Protein AF-A0A6P0NH35-F1 (afdb_monomer)

Structure (mmCIF, N/CA/C/O backbone):
data_AF-A0A6P0NH35-F1
#
_entry.id   AF-A0A6P0NH35-F1
#
loop_
_atom_site.group_PDB
_atom_site.id
_atom_site.type_symbol
_atom_site.label_atom_id
_atom_site.label_alt_id
_atom_site.label_comp_id
_atom_site.label_asym_id
_atom_site.label_entity_id
_atom_site.label_seq_id
_atom_site.pdbx_PDB_ins_code
_atom_site.Cartn_x
_atom_site.Cartn_y
_atom_site.Cartn_z
_atom_site.occupancy
_atom_site.B_iso_or_equiv
_atom_site.auth_seq_id
_atom_site.auth_comp_id
_atom_site.auth_asym_id
_atom_site.auth_atom_id
_atom_site.pdbx_PDB_model_num
ATOM 1 N N . MET A 1 1 ? 31.431 2.074 -10.293 1.00 59.72 1 MET A N 1
ATOM 2 C CA . MET A 1 1 ? 30.259 1.290 -9.841 1.00 59.72 1 MET A CA 1
ATOM 3 C C . MET A 1 1 ? 29.409 0.954 -11.050 1.00 59.72 1 MET A C 1
ATOM 5 O O . MET A 1 1 ? 28.980 1.883 -11.732 1.00 59.72 1 MET A O 1
ATOM 9 N N . ASP A 1 2 ? 29.210 -0.336 -11.313 1.00 85.56 2 ASP A N 1
ATOM 10 C CA . ASP A 1 2 ? 28.325 -0.833 -12.371 1.00 85.56 2 ASP A CA 1
ATOM 11 C C . ASP A 1 2 ? 26.862 -0.380 -12.146 1.00 85.56 2 ASP A C 1
ATOM 13 O O . ASP A 1 2 ? 26.443 -0.141 -11.008 1.00 85.56 2 ASP A O 1
ATOM 17 N N . ARG A 1 3 ? 26.082 -0.219 -13.223 1.00 79.81 3 ARG A N 1
ATOM 18 C CA . ARG A 1 3 ? 24.664 0.181 -13.163 1.00 79.81 3 ARG A CA 1
ATOM 19 C C . ARG A 1 3 ? 23.838 -0.842 -12.386 1.00 79.81 3 ARG A C 1
ATOM 21 O O . ARG A 1 3 ? 23.013 -0.439 -11.569 1.00 79.81 3 ARG A O 1
ATOM 28 N N . THR A 1 4 ? 24.121 -2.129 -12.573 1.00 83.00 4 THR A N 1
ATOM 29 C CA . THR A 1 4 ? 23.490 -3.233 -11.835 1.00 83.00 4 THR A CA 1
ATOM 30 C C . THR A 1 4 ? 23.734 -3.095 -10.337 1.00 83.00 4 THR A C 1
ATOM 32 O O . THR A 1 4 ? 22.793 -3.120 -9.549 1.00 83.00 4 THR A O 1
ATOM 35 N N . ALA A 1 5 ? 24.982 -2.816 -9.946 1.00 85.25 5 ALA A N 1
ATOM 36 C CA . ALA A 1 5 ? 25.351 -2.594 -8.549 1.00 85.25 5 ALA A CA 1
ATOM 37 C C . ALA A 1 5 ? 24.641 -1.371 -7.938 1.00 85.25 5 ALA A C 1
ATOM 39 O O . ALA A 1 5 ? 24.232 -1.408 -6.780 1.00 85.25 5 ALA A O 1
ATOM 40 N N . LYS A 1 6 ? 24.435 -0.292 -8.710 1.00 87.00 6 LYS A N 1
ATOM 41 C CA . LYS A 1 6 ? 23.658 0.873 -8.245 1.00 87.00 6 LYS A CA 1
ATOM 42 C C . LYS A 1 6 ? 22.177 0.549 -8.048 1.00 87.00 6 LYS A C 1
ATOM 44 O O . LYS A 1 6 ? 21.581 1.038 -7.092 1.00 87.00 6 LYS A O 1
ATOM 49 N N . ILE A 1 7 ? 21.579 -0.237 -8.944 1.00 85.50 7 ILE A N 1
ATOM 50 C CA . ILE A 1 7 ? 20.181 -0.669 -8.812 1.00 85.50 7 ILE A CA 1
ATOM 51 C C . ILE A 1 7 ? 20.034 -1.560 -7.577 1.00 85.50 7 ILE A C 1
ATOM 53 O O . ILE A 1 7 ? 19.181 -1.270 -6.740 1.00 85.50 7 ILE A O 1
ATOM 57 N N . ALA A 1 8 ? 20.906 -2.560 -7.418 1.00 87.75 8 ALA A N 1
ATOM 58 C CA . ALA A 1 8 ? 20.930 -3.436 -6.248 1.00 87.75 8 ALA A CA 1
ATOM 59 C C . ALA A 1 8 ? 21.054 -2.633 -4.945 1.00 87.75 8 ALA A C 1
ATOM 61 O O . ALA A 1 8 ? 20.219 -2.776 -4.059 1.00 87.75 8 ALA A O 1
ATOM 62 N N . TYR A 1 9 ? 21.990 -1.680 -4.885 1.00 91.06 9 TYR A N 1
ATOM 63 C CA . TYR A 1 9 ? 22.148 -0.791 -3.732 1.00 91.06 9 TYR A CA 1
ATOM 64 C C . TYR A 1 9 ? 20.864 -0.013 -3.389 1.00 91.06 9 TYR A C 1
ATOM 66 O O . TYR A 1 9 ? 20.495 0.114 -2.222 1.00 91.06 9 TYR A O 1
ATOM 74 N N . ILE A 1 10 ? 20.153 0.515 -4.394 1.00 89.19 10 ILE A N 1
ATOM 75 C CA . ILE A 1 10 ? 18.883 1.222 -4.168 1.00 89.19 10 ILE A CA 1
ATOM 76 C C . ILE A 1 10 ? 17.821 0.266 -3.614 1.00 89.19 10 ILE A C 1
ATOM 78 O O . ILE A 1 10 ? 17.071 0.661 -2.721 1.00 89.19 10 ILE A O 1
ATOM 82 N N . LEU A 1 11 ? 17.734 -0.957 -4.139 1.00 88.62 11 LEU A N 1
ATOM 83 C CA . LEU A 1 11 ? 16.771 -1.962 -3.683 1.00 88.62 11 LEU A CA 1
ATOM 84 C C . LEU A 1 11 ? 17.073 -2.416 -2.247 1.00 88.62 11 LEU A C 1
ATOM 86 O O . LEU A 1 11 ? 16.177 -2.399 -1.403 1.00 88.62 11 LEU A O 1
ATOM 90 N N . GLU A 1 12 ? 18.338 -2.691 -1.930 1.00 90.88 12 GLU A N 1
ATOM 91 C CA . GLU A 1 12 ? 18.794 -3.051 -0.581 1.00 90.88 12 GLU A CA 1
ATOM 92 C C . GLU A 1 12 ? 18.465 -1.970 0.452 1.00 90.88 12 GLU A C 1
ATOM 94 O O . GLU A 1 12 ? 18.059 -2.277 1.570 1.00 90.88 12 GLU A O 1
ATOM 99 N N . LYS A 1 13 ? 18.569 -0.686 0.089 1.00 90.94 13 LYS A N 1
ATOM 100 C CA . LYS A 1 13 ? 18.192 0.416 0.990 1.00 90.94 13 LYS A CA 1
ATOM 101 C C . LYS A 1 13 ? 16.684 0.523 1.232 1.00 90.94 13 LYS A C 1
ATOM 103 O O . LYS A 1 13 ? 16.282 1.125 2.227 1.00 90.94 13 LYS A O 1
ATOM 108 N N . ARG A 1 14 ? 15.845 -0.021 0.347 1.00 91.06 14 ARG A N 1
ATOM 109 C CA . ARG A 1 14 ? 14.377 0.037 0.470 1.00 91.06 14 ARG A CA 1
ATOM 110 C C . ARG A 1 14 ? 13.812 -1.083 1.331 1.00 91.06 14 ARG A C 1
ATOM 112 O O . ARG A 1 14 ? 12.869 -0.823 2.073 1.00 91.06 14 ARG A O 1
ATOM 119 N N . GLN A 1 15 ? 14.385 -2.283 1.264 1.00 87.38 15 GLN A N 1
ATOM 120 C CA . GLN A 1 15 ? 13.852 -3.458 1.963 1.00 87.38 15 GLN A CA 1
ATOM 121 C C . GLN A 1 15 ? 13.682 -3.262 3.486 1.00 87.38 15 GLN A C 1
ATOM 123 O O . GLN A 1 15 ? 12.600 -3.544 4.000 1.00 87.38 15 GLN A O 1
ATOM 128 N N . PRO A 1 16 ? 14.639 -2.660 4.225 1.00 92.94 16 PRO A N 1
ATOM 129 C CA . PRO A 1 16 ? 14.451 -2.390 5.652 1.00 92.94 16 PRO A CA 1
ATOM 130 C C . PRO A 1 16 ? 13.267 -1.459 5.949 1.00 92.94 16 PRO A C 1
ATOM 132 O O . PRO A 1 16 ? 12.609 -1.596 6.978 1.00 92.94 16 PRO A O 1
ATOM 135 N N . LEU A 1 17 ? 12.972 -0.514 5.047 1.00 93.19 17 LEU A N 1
ATOM 136 C CA . LEU A 1 17 ? 11.822 0.381 5.190 1.00 93.19 17 LEU A CA 1
ATOM 137 C C . LEU A 1 17 ? 10.509 -0.375 4.985 1.00 93.19 17 LEU A C 1
ATOM 139 O O . LEU A 1 17 ? 9.556 -0.115 5.712 1.00 93.19 17 LEU A O 1
ATOM 143 N N . ALA A 1 18 ? 10.461 -1.315 4.037 1.00 92.19 18 ALA A N 1
ATOM 144 C CA . ALA A 1 18 ? 9.292 -2.164 3.823 1.00 92.19 18 ALA A CA 1
ATOM 145 C C . ALA A 1 18 ? 8.966 -3.005 5.067 1.00 92.19 18 ALA A C 1
ATOM 147 O O . ALA A 1 18 ? 7.817 -3.001 5.511 1.00 92.19 18 ALA A O 1
ATOM 148 N N . ASN A 1 19 ? 9.982 -3.628 5.672 1.00 93.50 19 ASN A N 1
ATOM 149 C CA . ASN A 1 19 ? 9.825 -4.412 6.901 1.00 93.50 19 ASN A CA 1
ATOM 150 C C . ASN A 1 19 ? 9.329 -3.539 8.060 1.00 93.50 19 ASN A C 1
ATOM 152 O O . ASN A 1 19 ? 8.357 -3.874 8.731 1.00 93.50 19 ASN A O 1
ATOM 156 N N . ARG A 1 20 ? 9.924 -2.354 8.242 1.00 95.19 20 ARG A N 1
ATOM 157 C CA . ARG A 1 20 ? 9.484 -1.410 9.277 1.00 95.19 20 ARG A CA 1
ATOM 158 C C . ARG A 1 20 ? 8.037 -0.948 9.072 1.00 95.19 20 ARG A C 1
ATOM 160 O O . ARG A 1 20 ? 7.298 -0.793 10.039 1.00 95.19 20 ARG A O 1
ATOM 167 N N . ILE A 1 21 ? 7.625 -0.707 7.826 1.00 94.81 21 ILE A N 1
ATOM 168 C CA . ILE A 1 21 ? 6.238 -0.343 7.500 1.00 94.81 21 ILE A CA 1
ATOM 169 C C . ILE A 1 21 ? 5.282 -1.484 7.859 1.00 94.81 21 ILE A C 1
ATOM 171 O O . ILE A 1 21 ? 4.194 -1.226 8.368 1.00 94.81 21 ILE A O 1
ATOM 175 N N . GLU A 1 22 ? 5.676 -2.731 7.609 1.00 94.06 22 GLU A N 1
ATOM 176 C CA . GLU A 1 22 ? 4.891 -3.908 7.975 1.00 94.06 22 GLU A CA 1
ATOM 177 C C . GLU A 1 22 ? 4.721 -4.045 9.489 1.00 94.06 22 GLU A C 1
ATOM 179 O O . GLU A 1 22 ? 3.590 -4.181 9.954 1.00 94.06 22 GLU A O 1
ATOM 184 N N . GLU A 1 23 ? 5.800 -3.907 10.259 1.00 95.81 23 GLU A N 1
ATOM 185 C CA . GLU A 1 23 ? 5.749 -3.923 11.727 1.00 95.81 23 GLU A CA 1
ATOM 186 C C . GLU A 1 23 ? 4.813 -2.839 12.282 1.00 95.81 23 GLU A C 1
ATOM 188 O O . GLU A 1 23 ? 3.948 -3.111 13.118 1.00 95.81 23 GLU A O 1
ATOM 193 N N . VAL A 1 24 ? 4.938 -1.604 11.784 1.00 96.31 24 VAL A N 1
ATOM 194 C CA . VAL A 1 24 ? 4.050 -0.501 12.182 1.00 96.31 24 VAL A CA 1
ATOM 195 C C . VAL A 1 24 ? 2.604 -0.799 11.780 1.00 96.31 24 VAL A C 1
ATOM 197 O O . VAL A 1 24 ? 1.695 -0.585 12.581 1.00 96.31 24 VAL A O 1
ATOM 200 N N . GLY A 1 25 ? 2.378 -1.339 10.581 1.00 95.69 25 GLY A N 1
ATOM 201 C CA . GLY A 1 25 ? 1.049 -1.724 10.109 1.00 95.69 25 GLY A CA 1
ATOM 202 C C . GLY A 1 25 ? 0.380 -2.776 10.998 1.00 95.69 25 GLY A C 1
ATOM 203 O O . GLY A 1 25 ? -0.805 -2.652 11.310 1.00 95.69 25 GLY A O 1
ATOM 204 N N . LEU A 1 26 ? 1.126 -3.780 11.465 1.00 96.00 26 LEU A N 1
ATOM 205 C CA . LEU A 1 26 ? 0.623 -4.778 12.417 1.00 96.00 26 LEU A CA 1
ATOM 206 C C . LEU A 1 26 ? 0.227 -4.135 13.753 1.00 96.00 26 LEU A C 1
ATOM 208 O O . LEU A 1 26 ? -0.857 -4.408 14.276 1.00 96.00 26 LEU A O 1
ATOM 212 N N . ASN A 1 27 ? 1.060 -3.230 14.270 1.00 96.38 27 ASN A N 1
ATOM 213 C CA . ASN A 1 27 ? 0.774 -2.513 15.512 1.00 96.38 27 ASN A CA 1
ATOM 214 C C . ASN A 1 27 ? -0.485 -1.639 15.399 1.00 96.38 27 ASN A C 1
ATOM 216 O O . ASN A 1 27 ? -1.343 -1.686 16.283 1.00 96.38 27 ASN A O 1
ATOM 220 N N . LEU A 1 28 ? -0.638 -0.885 14.305 1.00 95.50 28 LEU A N 1
ATOM 221 C CA . LEU A 1 28 ? -1.823 -0.050 14.083 1.00 95.50 28 LEU A CA 1
ATOM 222 C C . LEU A 1 28 ? -3.098 -0.886 13.921 1.00 95.50 28 LEU A C 1
ATOM 224 O O . LEU A 1 28 ? -4.127 -0.530 14.490 1.00 95.50 28 LEU A O 1
ATOM 228 N N . ASN A 1 29 ? -3.034 -2.030 13.233 1.00 95.88 29 ASN A N 1
ATOM 229 C CA . ASN A 1 29 ? -4.165 -2.961 13.145 1.00 95.88 29 ASN A CA 1
ATOM 230 C C . ASN A 1 29 ? -4.562 -3.528 14.519 1.00 95.88 29 ASN A C 1
ATOM 232 O O . ASN A 1 29 ? -5.752 -3.646 14.830 1.00 95.88 29 ASN A O 1
ATOM 236 N N . SER A 1 30 ? -3.579 -3.845 15.368 1.00 96.75 30 SER A N 1
ATOM 237 C CA . SER A 1 30 ? -3.832 -4.278 16.747 1.00 96.75 30 SER A CA 1
ATOM 238 C C . SER A 1 30 ? -4.537 -3.185 17.557 1.00 96.75 30 SER A C 1
ATOM 240 O O . SER A 1 30 ? -5.530 -3.458 18.236 1.00 96.75 30 SER A O 1
ATOM 242 N N . LEU A 1 31 ? -4.071 -1.936 17.454 1.00 95.56 31 LEU A N 1
ATOM 243 C CA . LEU A 1 31 ? -4.694 -0.787 18.119 1.00 95.56 31 LEU A CA 1
ATOM 244 C C . LEU A 1 31 ? -6.118 -0.537 17.621 1.00 95.56 31 LEU A C 1
ATOM 246 O O . LEU A 1 31 ? -7.024 -0.372 18.436 1.00 95.56 31 LEU A O 1
ATOM 250 N N . TYR A 1 32 ? -6.331 -0.579 16.306 1.00 95.69 32 TYR A N 1
ATOM 251 C CA . TYR A 1 32 ? -7.653 -0.435 15.701 1.00 95.69 32 TYR A CA 1
ATOM 252 C C . TYR A 1 32 ? -8.635 -1.493 16.223 1.00 95.69 32 TYR A C 1
ATOM 254 O O . TYR A 1 32 ? -9.764 -1.172 16.598 1.00 95.69 32 TYR A O 1
ATOM 262 N N . SER A 1 33 ? -8.185 -2.746 16.327 1.00 95.62 33 SER A N 1
ATOM 263 C CA . SER A 1 33 ? -9.000 -3.851 16.849 1.00 95.62 33 SER A CA 1
ATOM 264 C C . SER A 1 33 ? -9.363 -3.644 18.324 1.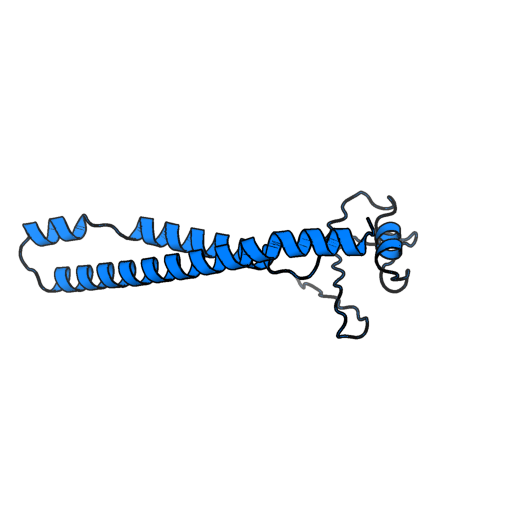00 95.62 33 SER A C 1
ATOM 266 O O . SER A 1 33 ? -10.518 -3.823 18.709 1.00 95.62 33 SER A O 1
ATOM 268 N N . LYS A 1 34 ? -8.404 -3.201 19.150 1.00 96.44 34 LYS A N 1
ATOM 269 C CA . LYS A 1 34 ? -8.637 -2.894 20.573 1.00 96.44 34 LYS A CA 1
ATOM 270 C C . LYS A 1 34 ? -9.602 -1.722 20.764 1.00 96.44 34 LYS A C 1
ATOM 272 O O . LYS A 1 34 ? -10.481 -1.803 21.616 1.00 96.44 34 LYS A O 1
ATOM 277 N N . LEU A 1 35 ? -9.474 -0.661 19.968 1.00 95.69 35 LEU A N 1
ATOM 278 C CA . LEU A 1 35 ? -10.399 0.477 20.002 1.00 95.69 35 LEU A CA 1
ATOM 279 C C . LEU A 1 35 ? -11.807 0.073 19.569 1.00 95.69 35 LEU A C 1
ATOM 281 O O . LEU A 1 35 ? -12.777 0.451 20.214 1.00 95.69 35 LEU A O 1
ATOM 285 N N . SER A 1 36 ? -11.920 -0.750 18.527 1.00 94.56 36 SER A N 1
ATOM 286 C CA . SER A 1 36 ? -13.213 -1.263 18.060 1.00 94.56 36 SER A CA 1
ATOM 287 C C . SER A 1 36 ? -13.894 -2.138 19.113 1.00 94.56 36 SER A C 1
ATOM 289 O O . SER A 1 36 ? -15.107 -2.050 19.298 1.00 94.56 36 SER A O 1
ATOM 291 N N . TYR A 1 37 ? -13.121 -2.942 19.848 1.00 95.94 37 TYR A N 1
ATOM 292 C CA . TYR A 1 37 ? -13.626 -3.690 20.997 1.00 95.94 37 TYR A CA 1
ATOM 293 C C . TYR A 1 37 ? -14.132 -2.760 22.111 1.00 95.94 37 TYR A C 1
ATOM 295 O O . TYR A 1 37 ? -15.236 -2.960 22.614 1.00 95.94 37 TYR A O 1
ATOM 303 N N . LEU A 1 38 ? -13.361 -1.727 22.472 1.00 94.81 38 LEU A N 1
ATOM 304 C CA . LEU A 1 38 ? -13.763 -0.754 23.494 1.00 94.81 38 LEU A CA 1
ATOM 305 C C . LEU A 1 38 ? -15.031 0.012 23.106 1.00 94.81 38 LEU A C 1
ATOM 307 O O . LEU A 1 38 ? -15.892 0.217 23.958 1.00 94.81 38 LEU A O 1
ATOM 311 N N . ASP A 1 39 ? -15.171 0.397 21.838 1.00 94.44 39 ASP A N 1
ATOM 312 C CA . ASP A 1 39 ? -16.374 1.081 21.365 1.00 94.44 39 ASP A CA 1
ATOM 313 C C . ASP A 1 39 ? -17.601 0.159 21.401 1.00 94.44 39 ASP A C 1
ATOM 315 O O . ASP A 1 39 ? -18.645 0.549 21.918 1.00 94.44 39 ASP A O 1
ATOM 319 N N . ASN A 1 40 ? -17.466 -1.104 20.980 1.00 94.06 40 ASN A N 1
ATOM 320 C CA . ASN A 1 40 ? -18.544 -2.091 21.121 1.00 94.06 40 ASN A CA 1
ATOM 321 C C . ASN A 1 40 ? -18.938 -2.304 22.588 1.00 94.06 40 ASN A C 1
ATOM 323 O O . ASN A 1 40 ? -20.122 -2.341 22.917 1.00 94.06 40 ASN A O 1
ATOM 327 N N . TYR A 1 41 ? -17.956 -2.405 23.485 1.00 94.12 41 TYR A N 1
ATOM 328 C CA . TYR A 1 41 ? -18.218 -2.551 24.914 1.00 94.12 41 TYR A CA 1
ATOM 329 C C . TYR A 1 41 ? -18.932 -1.321 25.494 1.00 94.12 41 TYR A C 1
ATOM 331 O O . TYR A 1 41 ? -19.862 -1.456 26.288 1.00 94.12 41 TYR A O 1
ATOM 339 N N . ARG A 1 42 ? -18.563 -0.114 25.048 1.00 93.69 42 ARG A N 1
ATOM 340 C CA . ARG A 1 42 ? -19.256 1.132 25.398 1.00 93.69 42 ARG A CA 1
ATOM 341 C C . ARG A 1 42 ? -20.719 1.116 24.952 1.00 93.69 42 ARG A C 1
ATOM 343 O O . ARG A 1 42 ? -21.576 1.479 25.753 1.00 93.69 42 ARG A O 1
ATOM 350 N N . GLN A 1 43 ? -21.012 0.668 23.728 1.00 91.88 43 GLN A N 1
ATOM 351 C CA . GLN A 1 43 ? -22.393 0.538 23.240 1.00 91.88 43 GLN A CA 1
ATOM 352 C C . GLN A 1 43 ? -23.204 -0.439 24.104 1.00 91.88 43 GLN A C 1
ATOM 354 O O . GLN A 1 43 ? -24.293 -0.103 24.559 1.00 91.88 43 GLN A O 1
ATOM 359 N N . GLN A 1 44 ? -22.631 -1.596 24.444 1.00 93.38 44 GLN A N 1
ATOM 360 C CA . GLN A 1 44 ? -23.284 -2.568 25.332 1.00 93.38 44 GLN A CA 1
ATOM 361 C C . GLN A 1 44 ? -23.561 -2.013 26.737 1.00 93.38 44 GLN A C 1
ATOM 363 O O . GLN A 1 44 ? -24.549 -2.390 27.364 1.00 93.38 44 GLN A O 1
ATOM 368 N N . LEU A 1 45 ? -22.688 -1.149 27.268 1.00 92.69 45 LEU A N 1
ATOM 369 C CA . LEU A 1 45 ? -22.917 -0.491 28.558 1.00 92.69 45 LEU A CA 1
ATOM 370 C C . LEU A 1 45 ? -24.033 0.553 28.473 1.00 92.69 45 LEU A C 1
ATOM 372 O O . LEU A 1 45 ? -24.837 0.644 29.397 1.00 92.69 45 LEU A O 1
ATOM 376 N N . LEU A 1 46 ? -24.111 1.304 27.373 1.00 91.62 46 LEU A N 1
ATOM 377 C CA . LEU A 1 46 ? -25.183 2.278 27.145 1.00 91.62 46 LEU A CA 1
ATOM 378 C C . LEU A 1 46 ? -26.571 1.625 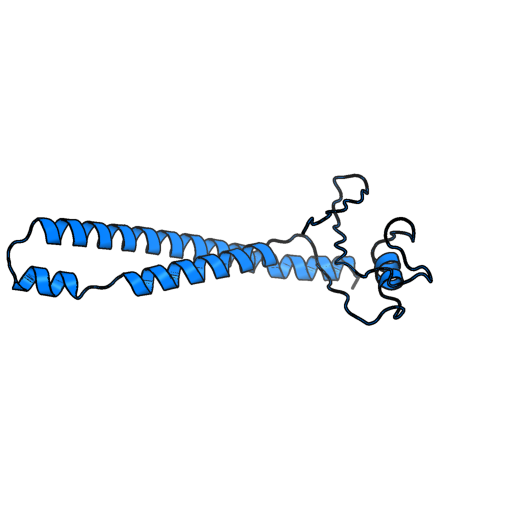27.086 1.00 91.62 46 LEU A C 1
ATOM 380 O O . LEU A 1 46 ? -27.541 2.260 27.479 1.00 91.62 46 LEU A O 1
ATOM 384 N N . GLU A 1 47 ? -26.664 0.371 26.640 1.00 90.94 47 GLU A N 1
ATOM 385 C CA . GLU A 1 47 ? -27.916 -0.401 26.624 1.00 90.94 47 GLU A CA 1
ATOM 386 C C . GLU A 1 47 ? -28.321 -0.953 28.001 1.00 90.94 47 GLU A C 1
ATOM 388 O O . GLU A 1 47 ? -29.485 -1.283 28.212 1.00 90.94 47 GLU A O 1
ATOM 393 N N . LYS A 1 48 ? -27.370 -1.096 28.933 1.00 91.88 48 LYS A N 1
ATOM 394 C CA . LYS A 1 48 ? -27.580 -1.761 30.234 1.00 91.88 48 LYS A CA 1
ATOM 395 C C . LYS A 1 48 ? -27.690 -0.805 31.418 1.00 91.88 48 LYS A C 1
ATOM 397 O O . LYS A 1 48 ? -28.087 -1.236 32.498 1.00 91.88 48 LYS A O 1
ATOM 402 N N . VAL A 1 49 ? -27.258 0.444 31.261 1.00 90.50 49 VAL A N 1
ATOM 403 C CA . VAL A 1 49 ? -27.180 1.420 32.351 1.00 90.50 49 VAL A CA 1
ATOM 404 C C . VAL A 1 49 ? -28.293 2.450 32.209 1.00 90.50 49 VAL A C 1
ATOM 406 O O . VAL A 1 49 ? -28.279 3.249 31.280 1.00 90.50 49 VAL A O 1
ATOM 409 N N . ASP A 1 50 ? -29.191 2.490 33.192 1.00 84.75 50 ASP A N 1
ATOM 410 C CA . ASP A 1 50 ? -30.288 3.466 33.250 1.00 84.75 50 ASP A CA 1
ATOM 411 C C . ASP A 1 50 ? -29.914 4.772 33.976 1.00 84.75 50 ASP A C 1
ATOM 413 O O . ASP A 1 50 ? -30.705 5.712 34.025 1.00 84.75 50 ASP A O 1
ATOM 417 N N . GLU A 1 51 ? -28.705 4.876 34.543 1.00 91.88 51 GLU A N 1
ATOM 418 C CA . GLU A 1 51 ? -28.271 6.078 35.260 1.00 91.88 51 GLU A CA 1
ATOM 419 C C . GLU A 1 51 ? -27.908 7.226 34.284 1.00 91.88 51 GLU A C 1
ATOM 421 O O . GLU A 1 51 ? -26.936 7.113 33.522 1.00 91.88 51 GLU A O 1
ATOM 426 N N . PRO A 1 52 ? -28.612 8.380 34.319 1.00 87.69 52 PRO A N 1
ATOM 427 C CA . PRO A 1 52 ? -28.408 9.471 33.355 1.00 87.69 52 PRO A CA 1
ATOM 428 C C . PRO A 1 52 ? -27.005 10.099 33.393 1.00 87.69 52 PRO A C 1
ATOM 430 O O . PRO A 1 52 ? -26.471 10.515 32.368 1.00 87.69 52 PRO A O 1
ATOM 433 N N . SER A 1 53 ? -26.385 10.151 34.575 1.00 90.12 53 SER A N 1
ATOM 434 C CA . SER A 1 53 ? -25.031 10.695 34.757 1.00 90.12 53 SER A CA 1
ATOM 435 C C . SER A 1 53 ? -23.973 9.821 34.072 1.00 90.12 53 SER A C 1
ATOM 437 O O . SER A 1 53 ? -23.111 10.313 33.340 1.00 90.12 53 SER A O 1
ATOM 439 N N . ILE A 1 54 ? -24.067 8.499 34.254 1.00 89.00 54 ILE A N 1
ATOM 440 C CA . ILE A 1 54 ? -23.128 7.534 33.670 1.00 89.00 54 ILE A CA 1
ATOM 441 C C . ILE A 1 54 ? -23.300 7.469 32.152 1.00 89.00 54 ILE A C 1
ATOM 443 O O . ILE A 1 54 ? -22.311 7.517 31.419 1.00 89.00 54 ILE A O 1
ATOM 447 N N . THR A 1 55 ? -24.541 7.415 31.665 1.00 90.31 55 THR A N 1
ATOM 448 C CA . THR A 1 55 ? -24.821 7.407 30.220 1.00 90.31 55 THR A CA 1
ATOM 449 C C . THR A 1 55 ? -24.332 8.681 29.529 1.00 90.31 55 THR A C 1
ATOM 451 O O . THR A 1 55 ? -23.778 8.592 28.433 1.00 90.31 55 THR A O 1
ATOM 454 N N . GLY A 1 56 ? -24.460 9.849 30.172 1.00 90.19 56 GLY A N 1
ATOM 455 C CA . GLY A 1 56 ? -23.885 11.106 29.687 1.00 90.19 56 GLY A CA 1
ATOM 456 C C . GLY A 1 56 ? -22.370 11.010 29.488 1.00 90.19 56 GLY A C 1
ATOM 457 O O . GLY A 1 56 ? -21.880 11.210 28.377 1.00 90.19 56 GLY A O 1
ATOM 458 N N . ARG A 1 57 ? -21.638 10.582 30.524 1.00 91.94 57 ARG A N 1
ATOM 459 C CA . ARG A 1 57 ? -20.171 10.424 30.468 1.00 91.94 57 ARG A CA 1
ATOM 460 C C . ARG A 1 57 ? -19.713 9.397 29.430 1.00 91.94 57 ARG A C 1
ATOM 462 O O . ARG A 1 57 ? -18.685 9.590 28.791 1.00 91.94 57 ARG A O 1
ATOM 469 N N . LEU A 1 58 ? -20.455 8.305 29.241 1.00 91.12 58 LEU A N 1
ATOM 470 C CA . LEU A 1 58 ? -20.141 7.303 28.213 1.00 91.12 58 LEU A CA 1
ATOM 471 C C . LEU A 1 58 ? -20.355 7.843 26.789 1.00 91.12 58 LEU A C 1
ATOM 473 O O . LEU A 1 58 ? -19.611 7.479 25.876 1.00 91.12 58 LEU A O 1
ATOM 477 N N . LYS A 1 59 ? -21.340 8.723 26.580 1.00 90.06 59 LYS A N 1
ATOM 478 C CA . LYS A 1 59 ? -21.587 9.359 25.275 1.00 90.06 59 LYS A CA 1
ATOM 479 C C . LYS A 1 59 ? -20.516 10.382 24.898 1.00 90.06 59 LYS A C 1
ATOM 481 O O . LYS A 1 59 ? -20.255 10.543 23.711 1.00 90.06 59 LYS A O 1
ATOM 486 N N . GLU A 1 60 ? -19.876 11.020 25.877 1.00 92.50 60 GLU A N 1
ATOM 487 C CA . GLU A 1 60 ? -18.767 11.962 25.650 1.00 92.50 60 GLU A CA 1
ATOM 488 C C . GLU A 1 60 ? -17.501 11.290 25.097 1.00 92.50 60 GLU A C 1
ATOM 490 O O . GLU A 1 60 ? -16.678 11.946 24.460 1.00 92.50 60 GLU A O 1
ATOM 495 N N . ILE A 1 61 ? -17.327 9.984 25.324 1.00 91.06 61 ILE A N 1
ATOM 496 C CA . ILE A 1 61 ? -16.175 9.239 24.812 1.00 91.06 61 ILE A CA 1
ATOM 497 C C . ILE A 1 61 ? -16.366 8.994 23.314 1.00 91.06 61 ILE A C 1
ATOM 499 O O . ILE A 1 61 ? -17.173 8.158 22.920 1.00 91.06 61 ILE A O 1
ATOM 503 N N . ASP A 1 62 ? -15.597 9.680 22.475 1.00 90.00 62 ASP A N 1
ATOM 504 C CA . ASP A 1 62 ? -15.648 9.515 21.024 1.00 90.00 62 ASP A CA 1
ATOM 505 C C . ASP A 1 62 ? -14.383 8.835 20.480 1.00 90.00 62 ASP A C 1
ATOM 507 O O . ASP A 1 62 ? -13.276 9.371 20.556 1.00 90.00 62 ASP A O 1
ATOM 511 N N . PHE A 1 63 ? -14.559 7.645 19.901 1.00 92.25 63 PHE A N 1
ATOM 512 C CA . PHE A 1 63 ? -13.496 6.895 19.228 1.00 92.25 63 PHE A CA 1
ATOM 513 C C . PHE A 1 63 ? -13.492 7.085 17.705 1.00 92.25 63 PHE A C 1
ATOM 515 O O . PHE A 1 63 ? -12.553 6.641 17.040 1.00 92.25 63 PHE A O 1
ATOM 522 N N . SER A 1 64 ? -14.506 7.742 17.136 1.00 91.25 64 SER A N 1
ATOM 523 C CA . SER A 1 64 ? -14.706 7.808 15.685 1.00 91.25 64 SER A CA 1
ATOM 524 C C . SER A 1 64 ? -13.534 8.484 14.977 1.00 91.25 64 SER A C 1
ATOM 526 O O . SER A 1 64 ? -13.000 7.947 14.006 1.00 91.25 64 SER A O 1
ATOM 528 N N . LYS A 1 65 ? -13.060 9.613 15.516 1.00 93.38 65 LYS A N 1
ATOM 529 C CA . LYS A 1 65 ? -11.933 10.362 14.953 1.00 93.38 65 LYS A CA 1
ATOM 530 C C . LYS A 1 65 ? -10.648 9.534 14.921 1.00 93.38 65 LYS A C 1
ATOM 532 O O . LYS A 1 65 ? -10.032 9.403 13.871 1.00 93.38 65 LYS A O 1
ATOM 537 N N . ILE A 1 66 ? -10.272 8.917 16.044 1.00 94.00 66 ILE A N 1
ATOM 538 C CA . ILE A 1 66 ? -9.042 8.112 16.111 1.00 94.00 66 ILE A CA 1
ATOM 539 C C . ILE A 1 66 ? -9.132 6.854 15.234 1.00 94.00 66 ILE A C 1
ATOM 541 O O . ILE A 1 66 ? -8.137 6.454 14.632 1.00 94.00 66 ILE A O 1
ATOM 545 N N . GLN A 1 67 ? -10.315 6.247 15.102 1.00 94.12 67 GLN A N 1
ATOM 546 C CA . GLN A 1 67 ? -10.528 5.131 14.178 1.00 94.12 67 GLN A CA 1
ATOM 547 C C . GLN A 1 67 ? -10.388 5.565 12.713 1.00 94.12 67 GLN A C 1
ATOM 549 O O . GLN A 1 67 ? -9.762 4.849 11.932 1.00 94.12 67 GLN A O 1
ATOM 554 N N . GLN A 1 68 ? -10.928 6.728 12.338 1.00 95.19 68 GLN A N 1
ATOM 555 C CA . GLN A 1 68 ? -10.781 7.284 10.989 1.00 95.19 68 GLN A CA 1
ATOM 556 C C . GLN A 1 68 ? -9.317 7.600 10.664 1.00 95.19 68 GLN A C 1
ATOM 558 O O . GLN A 1 68 ? -8.832 7.209 9.598 1.00 95.19 68 GLN A O 1
ATOM 563 N N . ASP A 1 69 ? -8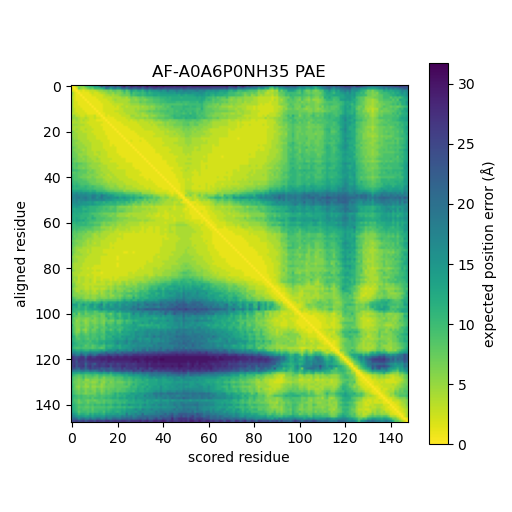.603 8.230 11.597 1.00 95.75 69 ASP A N 1
ATOM 564 C CA . ASP A 1 69 ? -7.178 8.534 11.450 1.00 95.75 69 ASP A CA 1
ATOM 565 C C . ASP A 1 69 ? -6.365 7.241 11.259 1.00 95.75 69 ASP A C 1
ATOM 567 O O . ASP A 1 69 ? -5.573 7.137 10.322 1.00 95.75 69 ASP A O 1
ATOM 571 N N . LEU A 1 70 ? -6.628 6.202 12.063 1.00 95.19 70 LEU A N 1
ATOM 572 C CA . LEU A 1 70 ? -5.978 4.893 11.920 1.00 95.19 70 LEU A CA 1
ATOM 573 C C . LEU A 1 70 ? -6.223 4.253 10.550 1.00 95.19 70 LEU A C 1
ATOM 575 O O . LEU A 1 70 ? -5.291 3.708 9.957 1.00 95.19 70 LEU A O 1
ATOM 579 N N . VAL A 1 71 ? -7.452 4.316 10.033 1.00 95.50 71 VAL A N 1
ATOM 580 C CA . VAL A 1 71 ? -7.776 3.782 8.701 1.00 95.50 71 VAL A CA 1
ATOM 581 C C . VAL A 1 71 ? -7.011 4.537 7.613 1.00 95.50 71 VAL A C 1
ATOM 583 O O . VAL A 1 71 ? -6.438 3.905 6.721 1.00 95.50 71 VAL A O 1
ATOM 586 N N . SER A 1 72 ? -6.958 5.868 7.692 1.00 96.25 72 SER A N 1
ATOM 587 C CA . SER A 1 72 ? -6.199 6.702 6.751 1.00 96.25 72 SER A CA 1
ATOM 588 C C . SER A 1 72 ? -4.703 6.361 6.769 1.00 96.25 72 SER A C 1
ATOM 590 O O . SER A 1 72 ? -4.099 6.120 5.717 1.00 96.25 72 SER A O 1
ATOM 592 N N . GLU A 1 73 ? -4.113 6.245 7.960 1.00 96.19 73 GLU A N 1
ATOM 593 C CA . GLU A 1 73 ? -2.700 5.895 8.126 1.00 96.19 73 GLU A CA 1
ATOM 594 C C . GLU A 1 73 ? -2.394 4.479 7.623 1.00 96.19 73 GLU A C 1
ATOM 596 O O . GLU A 1 73 ? -1.412 4.272 6.907 1.00 96.19 73 GLU A O 1
ATOM 601 N N . LEU A 1 74 ? -3.261 3.499 7.894 1.00 95.94 74 LEU A N 1
ATOM 602 C CA . LEU A 1 74 ? -3.119 2.142 7.354 1.00 95.94 74 LEU A CA 1
ATOM 603 C C . LEU A 1 74 ? -3.152 2.130 5.817 1.00 95.94 74 LEU A C 1
ATOM 605 O O . LEU A 1 74 ? -2.349 1.435 5.186 1.00 95.94 74 LEU A O 1
ATOM 609 N N . GLN A 1 75 ? -4.020 2.932 5.193 1.00 95.94 75 GLN A N 1
ATOM 610 C CA . GLN A 1 75 ? -4.052 3.080 3.734 1.00 95.94 75 GLN A CA 1
ATOM 611 C C . GLN A 1 75 ? -2.780 3.745 3.190 1.00 95.94 75 GLN A C 1
ATOM 613 O O . GLN A 1 75 ? -2.267 3.344 2.137 1.00 95.94 75 GLN A O 1
ATOM 618 N N . ALA A 1 76 ? -2.253 4.755 3.885 1.00 95.75 76 ALA A N 1
ATOM 619 C CA . ALA A 1 76 ? -0.993 5.396 3.524 1.00 95.75 76 ALA A CA 1
ATOM 620 C C . ALA A 1 76 ? 0.185 4.410 3.632 1.00 95.75 76 ALA A C 1
ATOM 622 O O . ALA A 1 76 ? 0.966 4.275 2.683 1.00 95.75 76 ALA A O 1
ATOM 623 N N . LEU A 1 77 ? 0.264 3.648 4.726 1.00 95.88 77 LEU A N 1
ATOM 624 C CA . LEU A 1 77 ? 1.271 2.606 4.925 1.00 95.88 77 LEU A CA 1
ATOM 625 C C . LEU A 1 77 ? 1.178 1.510 3.863 1.00 95.88 77 LEU A C 1
ATOM 627 O O . LEU A 1 77 ? 2.211 1.110 3.332 1.00 95.88 77 LEU A O 1
ATOM 631 N N . ALA A 1 78 ? -0.022 1.076 3.471 1.00 93.75 78 ALA A N 1
ATOM 632 C CA . ALA A 1 78 ? -0.193 0.088 2.403 1.00 93.75 78 ALA A CA 1
ATOM 633 C C . ALA A 1 78 ? 0.404 0.568 1.064 1.00 93.75 78 ALA A C 1
ATOM 635 O O . ALA A 1 78 ? 1.091 -0.189 0.365 1.00 93.75 78 ALA A O 1
ATOM 636 N N . LYS A 1 79 ? 0.214 1.852 0.724 1.00 94.25 79 LYS A N 1
ATOM 637 C CA . LYS A 1 79 ? 0.823 2.471 -0.469 1.00 94.25 79 LYS A CA 1
ATOM 638 C C . LYS A 1 79 ? 2.347 2.520 -0.361 1.00 94.25 79 LYS A C 1
ATOM 640 O O . LYS A 1 79 ? 3.038 2.232 -1.343 1.00 94.25 79 LYS A O 1
ATOM 645 N N . LEU A 1 80 ? 2.877 2.869 0.813 1.00 93.81 80 LEU A N 1
ATOM 646 C CA . LEU A 1 80 ? 4.319 2.907 1.055 1.00 93.81 80 LEU A CA 1
ATOM 647 C C . LEU A 1 80 ? 4.932 1.503 0.999 1.00 93.81 80 LEU A C 1
ATOM 649 O O . LEU A 1 80 ? 5.915 1.325 0.281 1.00 93.81 80 LEU A O 1
ATOM 653 N N . LYS A 1 81 ? 4.321 0.499 1.642 1.00 93.81 81 LYS A N 1
ATOM 654 C CA . LYS A 1 81 ? 4.741 -0.912 1.571 1.00 93.81 81 LYS A CA 1
ATOM 655 C C . LYS A 1 81 ? 4.834 -1.355 0.115 1.00 93.81 81 LYS A C 1
ATOM 657 O O . LYS A 1 81 ? 5.904 -1.711 -0.358 1.00 93.81 81 LYS A O 1
ATOM 662 N N . THR A 1 82 ? 3.762 -1.153 -0.652 1.00 91.69 82 THR A N 1
ATOM 663 C CA . THR A 1 82 ? 3.714 -1.475 -2.091 1.00 91.69 82 THR A CA 1
ATOM 664 C C . THR A 1 82 ? 4.813 -0.787 -2.911 1.00 91.69 82 THR A C 1
ATOM 666 O O . THR A 1 82 ? 5.191 -1.275 -3.974 1.00 91.69 82 THR A O 1
ATOM 669 N N . ARG A 1 83 ? 5.315 0.377 -2.480 1.00 89.75 83 ARG A N 1
ATOM 670 C CA . ARG A 1 83 ? 6.408 1.091 -3.155 1.00 89.75 83 ARG A CA 1
ATOM 671 C C . ARG A 1 83 ? 7.781 0.555 -2.752 1.00 89.75 83 ARG A C 1
ATOM 673 O O . ARG A 1 83 ? 8.635 0.416 -3.626 1.00 89.75 83 ARG A O 1
ATOM 680 N N . PHE A 1 84 ? 8.005 0.331 -1.460 1.00 91.62 84 PHE A N 1
ATOM 681 C CA . PHE A 1 84 ? 9.304 -0.076 -0.924 1.00 91.62 84 PHE A CA 1
ATOM 682 C C . PHE A 1 84 ? 9.585 -1.569 -1.105 1.00 91.62 84 PHE A C 1
ATOM 684 O O . PHE A 1 84 ? 10.746 -1.925 -1.262 1.00 91.62 84 PHE A O 1
ATOM 691 N N . SER A 1 85 ? 8.548 -2.404 -1.190 1.00 91.06 85 SER A N 1
ATOM 692 C CA . SER A 1 85 ? 8.652 -3.848 -1.440 1.00 91.06 85 SER A CA 1
ATOM 693 C C . SER A 1 85 ? 8.865 -4.218 -2.914 1.00 91.06 85 SER A C 1
ATOM 695 O O . SER A 1 85 ? 8.810 -5.391 -3.250 1.00 91.06 85 SER A O 1
ATOM 697 N N . ARG A 1 86 ? 9.029 -3.251 -3.828 1.00 89.19 86 ARG A N 1
ATOM 698 C CA . ARG A 1 86 ? 9.239 -3.563 -5.251 1.00 89.19 86 ARG A CA 1
ATOM 699 C C . ARG A 1 86 ? 10.666 -4.021 -5.486 1.00 89.19 86 ARG A C 1
ATOM 701 O O . ARG A 1 86 ? 11.596 -3.285 -5.161 1.00 89.19 86 ARG A O 1
ATOM 708 N N . ASP A 1 87 ? 10.800 -5.120 -6.214 1.00 86.38 87 ASP A N 1
ATOM 709 C CA . ASP A 1 87 ? 12.095 -5.656 -6.647 1.00 86.38 87 ASP A CA 1
ATOM 710 C C . ASP A 1 87 ? 12.651 -4.943 -7.889 1.00 86.38 87 ASP A C 1
ATOM 712 O O . ASP A 1 87 ? 13.745 -5.235 -8.363 1.00 86.38 87 ASP A O 1
ATOM 716 N N . THR A 1 88 ? 11.904 -3.978 -8.430 1.00 85.69 88 THR A N 1
ATOM 717 C CA . THR A 1 88 ? 12.266 -3.232 -9.636 1.00 85.69 88 THR A CA 1
ATOM 718 C C . THR A 1 88 ? 12.368 -1.731 -9.383 1.00 85.69 88 THR A C 1
ATOM 720 O O . THR A 1 88 ? 11.740 -1.145 -8.489 1.00 85.69 88 THR A O 1
ATOM 723 N N . LEU A 1 89 ? 13.180 -1.066 -10.209 1.00 83.94 89 LEU A N 1
ATOM 724 C CA . LEU A 1 89 ? 13.234 0.388 -10.267 1.00 83.94 89 LEU A CA 1
ATOM 725 C C . LEU A 1 89 ? 12.323 0.893 -11.386 1.00 83.94 89 LEU A C 1
ATOM 727 O O . LEU A 1 89 ? 12.597 0.693 -12.564 1.00 83.94 89 LEU A O 1
ATOM 731 N N . ASN A 1 90 ? 11.267 1.610 -11.013 1.00 83.56 90 ASN A N 1
ATOM 732 C CA . ASN A 1 90 ? 10.342 2.181 -11.986 1.00 83.56 90 ASN A CA 1
ATOM 733 C C . ASN A 1 90 ? 10.805 3.583 -12.387 1.00 83.56 90 ASN A C 1
ATOM 735 O O . ASN A 1 90 ? 11.046 4.427 -11.520 1.00 83.56 90 ASN A O 1
ATOM 739 N N . ILE A 1 91 ? 10.871 3.845 -13.691 1.00 82.50 91 ILE A N 1
ATOM 740 C CA . ILE A 1 91 ? 11.233 5.147 -14.260 1.00 82.50 91 ILE A CA 1
ATOM 741 C C . ILE A 1 91 ? 10.005 5.721 -14.970 1.00 82.50 91 ILE A C 1
ATOM 743 O O . ILE A 1 91 ? 9.341 5.028 -15.737 1.00 82.50 91 ILE A O 1
ATOM 747 N N . GLY A 1 92 ? 9.693 6.990 -14.706 1.00 83.88 92 GLY A N 1
ATOM 748 C CA . GLY A 1 92 ? 8.699 7.743 -15.467 1.00 83.88 92 GLY A CA 1
ATOM 749 C C . GLY A 1 92 ? 9.390 8.610 -16.515 1.00 83.88 92 GLY A C 1
ATOM 750 O O . GLY A 1 92 ? 10.234 9.426 -16.157 1.00 83.88 92 GLY A O 1
ATOM 751 N N . VAL A 1 93 ? 9.030 8.451 -17.790 1.00 82.69 93 VAL A N 1
ATOM 752 C CA . VAL A 1 93 ? 9.555 9.274 -18.891 1.00 82.69 93 VAL A CA 1
ATOM 753 C C . VAL A 1 93 ? 8.436 10.174 -19.408 1.00 82.69 93 VAL A C 1
ATOM 755 O O . VAL A 1 93 ? 7.429 9.690 -19.918 1.00 82.69 93 VAL A O 1
ATOM 758 N N . ILE A 1 94 ? 8.602 11.490 -19.268 1.00 80.12 94 ILE A N 1
ATOM 759 C CA . ILE A 1 94 ? 7.606 12.505 -19.645 1.00 80.12 94 ILE A CA 1
ATOM 760 C C . ILE A 1 94 ? 8.269 13.502 -20.598 1.00 80.12 94 ILE A C 1
ATOM 762 O O . ILE A 1 94 ? 9.435 13.845 -20.428 1.00 80.12 94 ILE A O 1
ATOM 766 N N . GLY A 1 95 ? 7.541 13.962 -21.616 1.00 75.12 95 GLY A N 1
ATOM 767 C CA . GLY A 1 95 ? 8.045 14.957 -22.566 1.00 75.12 95 GLY A CA 1
ATOM 768 C C . GLY A 1 95 ? 7.211 15.041 -23.839 1.00 75.12 95 GLY A C 1
ATOM 769 O O . GLY A 1 95 ? 6.412 14.146 -24.140 1.00 75.12 95 GLY A O 1
ATOM 770 N N . ARG A 1 96 ? 7.417 16.105 -24.622 1.00 74.19 96 ARG A N 1
ATOM 771 C CA . ARG A 1 96 ? 6.670 16.337 -25.871 1.00 74.19 96 ARG A CA 1
ATOM 772 C C . ARG A 1 96 ? 6.953 15.232 -26.896 1.00 74.19 96 ARG A C 1
ATOM 774 O O . ARG A 1 96 ? 7.935 14.488 -26.792 1.00 74.19 96 ARG A O 1
ATOM 781 N N . ALA A 1 97 ? 6.065 15.073 -27.876 1.00 70.50 97 ALA A N 1
ATOM 782 C CA . ALA A 1 97 ? 6.288 14.144 -28.984 1.00 70.50 97 ALA A CA 1
ATOM 783 C C . ALA A 1 97 ? 7.626 14.447 -29.690 1.00 70.50 97 ALA A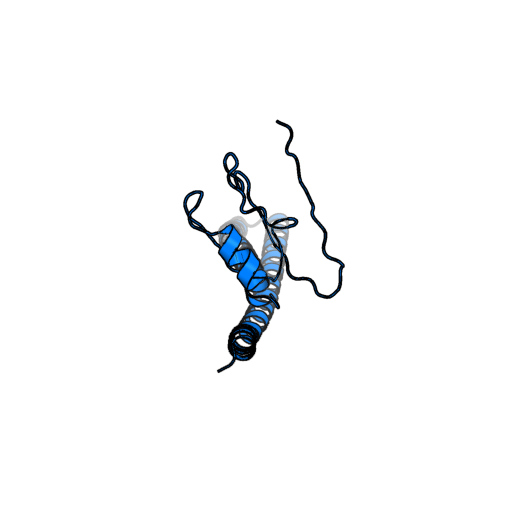 C 1
ATOM 785 O O . ALA A 1 97 ? 8.071 15.593 -29.704 1.00 70.50 97 ALA A O 1
ATOM 786 N N . ARG A 1 98 ? 8.268 13.413 -30.253 1.00 67.94 98 ARG A N 1
ATOM 787 C CA . ARG A 1 98 ? 9.541 13.502 -31.003 1.00 67.94 98 ARG A CA 1
ATOM 788 C C . ARG A 1 98 ? 10.787 13.937 -30.208 1.00 67.94 98 ARG A C 1
ATOM 790 O O . ARG A 1 98 ? 11.834 14.145 -30.799 1.00 67.94 98 ARG A O 1
ATOM 797 N N . GLN A 1 99 ? 10.732 13.979 -28.875 1.00 80.94 99 GLN A N 1
ATOM 798 C CA . GLN A 1 99 ? 11.908 14.240 -28.019 1.00 80.94 99 GLN A CA 1
ATOM 799 C C . GLN A 1 99 ? 12.725 12.978 -27.666 1.00 80.94 99 GLN A C 1
ATOM 801 O O . GLN A 1 99 ? 13.426 12.950 -26.663 1.00 80.94 99 GLN A O 1
ATOM 806 N N . GLY A 1 100 ? 12.602 11.898 -28.446 1.00 79.19 100 GLY A N 1
ATOM 807 C CA . GLY A 1 100 ? 13.417 10.690 -28.252 1.00 79.19 100 GLY A CA 1
ATOM 808 C C . GLY A 1 100 ? 13.033 9.794 -27.065 1.00 79.19 100 GLY A C 1
ATOM 809 O O . GLY A 1 100 ? 13.807 8.911 -26.714 1.00 79.19 100 GLY A O 1
ATOM 810 N N . LYS A 1 101 ? 11.846 9.965 -26.460 1.00 86.38 101 LYS A N 1
ATOM 811 C CA . LYS A 1 101 ? 11.374 9.135 -25.328 1.00 86.38 101 LYS A CA 1
ATOM 812 C C . LYS A 1 101 ? 11.350 7.636 -25.649 1.00 86.38 101 LYS A C 1
ATOM 814 O O . LYS A 1 101 ? 11.879 6.848 -24.875 1.00 86.38 101 LYS 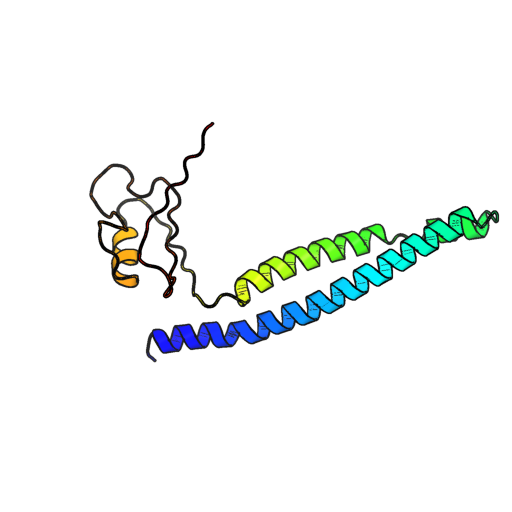A O 1
ATOM 819 N N . SER A 1 102 ? 10.770 7.257 -26.792 1.00 80.88 102 SER A N 1
ATOM 820 C CA . SER A 1 102 ? 10.713 5.859 -27.241 1.00 80.88 102 SER A CA 1
ATOM 821 C C . SER A 1 102 ? 12.117 5.298 -27.456 1.00 80.88 102 SER A C 1
ATOM 823 O O . SER A 1 102 ? 12.439 4.241 -26.931 1.00 80.88 102 SER A O 1
ATOM 825 N N . ARG A 1 103 ? 12.995 6.070 -28.109 1.00 82.81 103 ARG A N 1
ATOM 826 C CA . ARG A 1 103 ? 14.389 5.685 -28.361 1.00 82.81 103 ARG A CA 1
ATOM 827 C C . ARG A 1 103 ? 15.200 5.496 -27.076 1.00 82.81 103 ARG A C 1
ATOM 829 O O . ARG A 1 103 ? 15.992 4.564 -26.977 1.00 82.81 103 ARG A O 1
ATOM 836 N N . LEU A 1 104 ? 14.979 6.346 -26.069 1.00 83.94 104 LEU A N 1
ATOM 837 C CA . LEU A 1 104 ? 15.564 6.167 -24.740 1.00 83.94 104 LEU A CA 1
ATOM 838 C C . LEU A 1 104 ? 15.102 4.846 -24.110 1.00 83.94 104 LEU A C 1
ATOM 840 O O . LEU A 1 104 ? 15.938 4.067 -23.660 1.00 83.94 104 LEU A O 1
ATOM 844 N N . LEU A 1 105 ? 13.795 4.573 -24.099 1.00 83.44 105 LEU A N 1
ATOM 845 C CA . LEU A 1 105 ? 13.256 3.334 -23.533 1.00 83.44 105 LEU A CA 1
ATOM 846 C C . LEU A 1 105 ? 13.774 2.091 -24.270 1.00 83.44 105 LEU A C 1
ATOM 848 O O . LEU A 1 105 ? 14.208 1.156 -23.602 1.00 83.44 105 LEU A O 1
ATOM 852 N N . GLN A 1 106 ? 13.821 2.101 -25.604 1.00 84.56 106 GLN A N 1
ATOM 853 C CA . GLN A 1 106 ? 14.425 1.032 -26.412 1.00 84.56 106 GLN A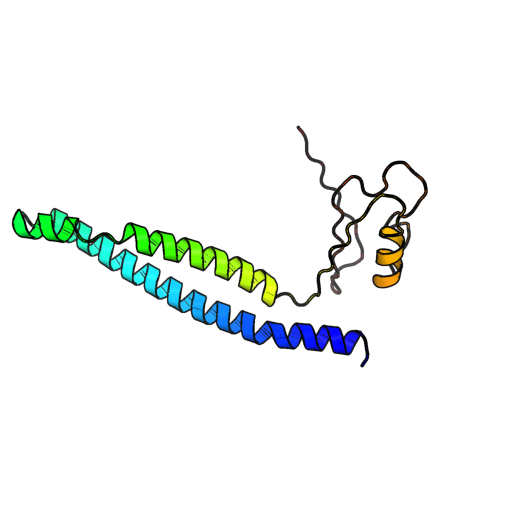 CA 1
ATOM 854 C C . GLN A 1 106 ? 15.885 0.788 -26.001 1.00 84.56 106 GLN A C 1
ATOM 856 O O . GLN A 1 106 ? 16.252 -0.327 -25.647 1.00 84.56 106 GLN A O 1
ATOM 861 N N . SER A 1 107 ? 16.707 1.843 -25.926 1.00 83.06 107 SER A N 1
ATOM 862 C CA . SER A 1 107 ? 18.120 1.709 -25.530 1.00 83.06 107 SER A CA 1
ATOM 863 C C . SER A 1 107 ? 18.332 1.174 -24.109 1.00 83.06 107 SER A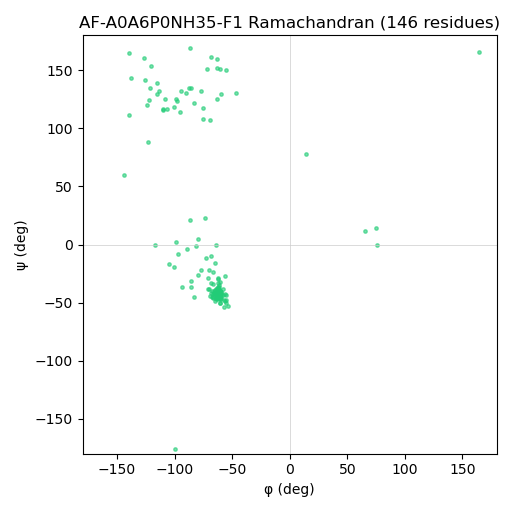 C 1
ATOM 865 O O . SER A 1 107 ? 19.357 0.557 -23.833 1.00 83.06 107 SER A O 1
ATOM 867 N N . LEU A 1 108 ? 17.386 1.426 -23.198 1.00 79.00 108 LEU A N 1
ATOM 868 C CA . LEU A 1 108 ? 17.466 0.976 -21.808 1.00 79.00 108 LEU A CA 1
ATOM 869 C C . LEU A 1 108 ? 16.937 -0.448 -21.620 1.00 79.00 108 LEU A C 1
ATOM 871 O O . LEU A 1 108 ? 17.400 -1.145 -20.723 1.00 79.00 108 LEU A O 1
ATOM 875 N N . THR A 1 109 ? 15.953 -0.852 -22.421 1.00 77.69 109 THR A N 1
ATOM 876 C CA . THR A 1 109 ? 15.247 -2.135 -22.275 1.00 77.69 109 THR A CA 1
ATOM 877 C C . THR A 1 109 ? 15.734 -3.208 -23.245 1.00 77.69 109 THR A C 1
ATOM 879 O O . THR A 1 109 ? 15.485 -4.382 -23.005 1.00 77.69 109 THR A O 1
ATOM 882 N N . GLY A 1 110 ? 16.409 -2.823 -24.332 1.00 78.44 110 GLY A N 1
ATOM 883 C CA . GLY A 1 110 ? 16.743 -3.713 -25.447 1.00 78.44 110 GLY A CA 1
ATOM 884 C C . GLY A 1 110 ? 15.559 -4.023 -26.370 1.00 78.44 110 GLY A C 1
ATOM 885 O O . GLY A 1 110 ? 15.736 -4.739 -27.350 1.00 78.44 110 GLY A O 1
ATOM 886 N N . LEU A 1 111 ? 14.370 -3.481 -26.079 1.00 81.81 111 LEU A N 1
ATOM 887 C CA . LEU A 1 111 ? 13.180 -3.624 -26.916 1.00 81.81 111 LEU A CA 1
ATOM 888 C C . LEU A 1 111 ? 13.313 -2.806 -28.204 1.00 81.81 111 LEU A C 1
ATOM 890 O O . LEU A 1 111 ? 13.991 -1.773 -28.234 1.00 81.81 111 LEU A O 1
ATOM 894 N N . THR A 1 112 ? 12.656 -3.259 -29.268 1.00 81.56 112 THR A N 1
ATOM 895 C CA . THR A 1 112 ? 12.769 -2.670 -30.606 1.00 81.56 112 THR A CA 1
ATOM 896 C C . THR A 1 112 ? 11.588 -1.747 -30.918 1.00 81.56 112 THR A C 1
ATOM 898 O O . THR A 1 112 ? 10.715 -1.503 -30.082 1.00 81.56 112 THR A O 1
ATOM 901 N N . ALA A 1 113 ? 11.541 -1.220 -32.144 1.00 78.50 113 ALA A N 1
ATOM 902 C CA . ALA A 1 113 ? 10.390 -0.471 -32.643 1.00 78.50 113 ALA A CA 1
ATOM 903 C C . ALA A 1 113 ? 9.114 -1.326 -32.775 1.00 78.50 113 ALA A C 1
ATOM 905 O O . ALA A 1 113 ? 8.029 -0.753 -32.877 1.00 78.50 113 ALA A O 1
ATOM 906 N N . ALA A 1 114 ? 9.229 -2.662 -32.756 1.00 75.31 114 ALA A N 1
ATOM 907 C CA . ALA A 1 114 ? 8.077 -3.559 -32.755 1.00 75.31 114 ALA A CA 1
ATOM 908 C C . ALA A 1 114 ? 7.296 -3.468 -31.434 1.00 75.31 114 ALA A C 1
ATOM 910 O O . ALA A 1 114 ? 6.069 -3.393 -31.451 1.00 75.31 114 ALA A O 1
ATOM 911 N N . GLU A 1 115 ? 7.997 -3.408 -30.298 1.00 75.88 115 GLU A N 1
ATOM 912 C CA . GLU A 1 115 ? 7.373 -3.329 -28.972 1.00 75.88 115 GLU A CA 1
ATOM 913 C C . GLU A 1 115 ? 7.207 -1.887 -28.479 1.00 75.88 115 GLU A C 1
ATOM 915 O O . GLU A 1 115 ? 6.220 -1.554 -27.821 1.00 75.88 115 GLU A O 1
ATOM 920 N N . ILE A 1 116 ? 8.169 -1.011 -28.786 1.00 77.69 116 ILE A N 1
ATOM 921 C CA . ILE A 1 116 ? 8.137 0.409 -28.419 1.00 77.69 116 ILE A CA 1
ATOM 922 C C . ILE A 1 116 ? 8.252 1.243 -29.697 1.00 77.69 116 ILE A C 1
ATOM 924 O O . ILE A 1 116 ? 9.360 1.635 -30.069 1.00 77.69 116 ILE A O 1
ATOM 928 N N . PRO A 1 117 ? 7.137 1.572 -30.366 1.00 71.75 117 PRO A N 1
ATOM 929 C CA . PRO A 1 117 ? 7.174 2.368 -31.584 1.00 71.75 117 PRO A CA 1
ATOM 930 C C . PRO A 1 117 ? 7.815 3.749 -31.358 1.00 71.75 117 PRO A C 1
ATOM 932 O O . PRO A 1 117 ? 7.449 4.507 -30.449 1.00 71.75 117 PRO A O 1
ATOM 935 N N . ASP A 1 118 ? 8.779 4.096 -32.205 1.00 68.44 118 ASP A N 1
ATOM 936 C CA . ASP A 1 118 ? 9.489 5.383 -32.225 1.00 68.44 118 ASP A CA 1
ATOM 937 C C . ASP A 1 118 ? 9.278 6.176 -33.532 1.00 68.44 118 ASP A C 1
ATOM 939 O O . ASP A 1 118 ? 9.782 7.296 -33.662 1.00 68.44 118 ASP A O 1
ATOM 943 N N . GLY A 1 119 ? 8.511 5.607 -34.471 1.00 58.38 119 GLY A N 1
ATOM 944 C CA . GLY A 1 119 ? 8.322 6.077 -35.843 1.00 58.38 119 GLY A CA 1
ATOM 945 C C . GLY A 1 119 ? 7.548 7.390 -36.013 1.00 58.38 119 GLY A C 1
ATOM 946 O O . GLY A 1 119 ? 6.826 7.866 -35.148 1.00 58.38 119 GLY A O 1
ATOM 947 N N . SER A 1 120 ? 7.710 7.991 -37.188 1.00 50.66 120 SER A N 1
ATOM 948 C CA . SER A 1 120 ? 7.315 9.341 -37.618 1.00 50.66 120 SER A CA 1
ATOM 949 C C . SER A 1 120 ? 5.809 9.578 -37.864 1.00 50.66 120 SER A C 1
ATOM 951 O O . SER A 1 120 ? 5.450 10.518 -38.575 1.00 50.66 120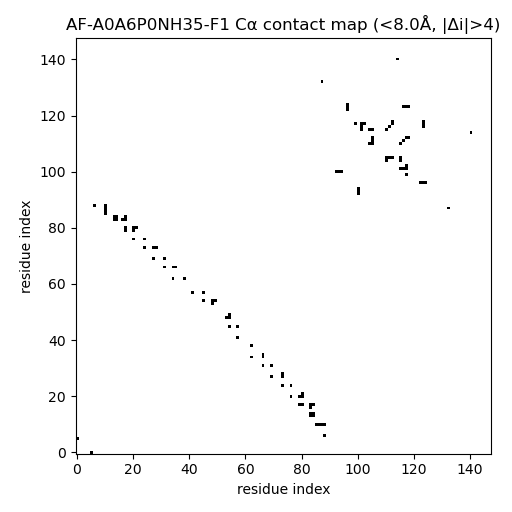 SER A O 1
ATOM 953 N N . GLY A 1 121 ? 4.922 8.776 -37.271 1.00 53.62 121 GLY A N 1
ATOM 954 C CA . GLY A 1 121 ? 3.461 8.912 -37.378 1.00 53.62 121 GLY A CA 1
ATOM 955 C C . GLY A 1 121 ? 2.848 9.864 -36.340 1.00 53.62 121 GLY A C 1
ATOM 956 O O . GLY A 1 121 ? 3.523 10.309 -35.407 1.00 53.62 121 GLY A O 1
ATOM 957 N N . GLN A 1 122 ? 1.563 10.209 -36.506 1.00 54.09 122 GLN A N 1
ATOM 958 C CA . GLN A 1 122 ? 0.774 10.934 -35.496 1.00 54.09 122 GLN A CA 1
ATOM 959 C C . GLN A 1 122 ? 0.973 10.307 -34.103 1.00 54.09 122 GLN A C 1
ATOM 961 O O . GLN A 1 122 ? 0.900 9.095 -33.950 1.00 54.09 122 GLN A O 1
ATOM 966 N N . HIS A 1 123 ? 1.273 11.161 -33.116 1.00 53.72 123 HIS A N 1
ATOM 967 C CA . HIS A 1 123 ? 1.449 10.881 -31.682 1.00 53.72 123 HIS A CA 1
ATOM 968 C C . HIS A 1 123 ? 1.604 9.395 -31.277 1.00 53.72 123 HIS A C 1
ATOM 970 O O . HIS A 1 123 ? 0.698 8.810 -30.694 1.00 53.72 123 HIS A O 1
ATOM 976 N N . CYS A 1 124 ? 2.788 8.807 -31.479 1.00 55.31 124 CYS A N 1
ATOM 977 C CA . CYS A 1 124 ? 3.061 7.381 -31.214 1.00 55.31 124 CYS A CA 1
ATOM 978 C C . CYS A 1 124 ? 2.968 6.913 -29.744 1.00 55.31 124 CYS A C 1
ATOM 980 O O . CYS A 1 124 ? 3.137 5.735 -29.467 1.00 55.31 124 CYS A O 1
ATOM 982 N N . THR A 1 125 ? 2.653 7.803 -28.801 1.00 58.19 125 THR A N 1
ATOM 983 C CA . THR A 1 125 ? 2.248 7.466 -27.424 1.00 58.19 125 THR A CA 1
ATOM 984 C C . THR A 1 125 ? 1.191 8.474 -26.960 1.00 58.19 125 THR A C 1
ATOM 986 O O . THR A 1 125 ? 1.426 9.260 -26.040 1.00 58.19 125 THR A O 1
ATOM 989 N N . GLY A 1 126 ? 0.060 8.543 -27.669 1.00 59.53 126 GLY A N 1
ATOM 990 C CA . GLY A 1 126 ? -1.108 9.334 -27.247 1.00 59.53 126 GLY A CA 1
ATOM 991 C C . GLY A 1 126 ? -1.808 8.771 -26.002 1.00 59.53 126 GLY A C 1
ATOM 992 O O . GLY A 1 126 ? -2.650 9.437 -25.412 1.00 59.53 126 GLY A O 1
ATOM 993 N N . VAL A 1 127 ? -1.426 7.559 -25.587 1.00 67.94 127 VAL A N 1
ATOM 994 C CA . VAL A 1 127 ? -1.963 6.828 -24.437 1.00 67.94 127 VAL A CA 1
ATOM 995 C C . VAL A 1 127 ? -0.840 6.382 -23.501 1.00 67.94 127 VAL A C 1
ATOM 997 O O . VAL A 1 127 ? 0.335 6.338 -23.872 1.00 67.94 127 VAL A O 1
ATOM 1000 N N . ARG A 1 128 ? -1.191 6.066 -22.252 1.00 74.81 128 ARG A N 1
ATOM 1001 C CA . ARG A 1 128 ? -0.237 5.632 -21.228 1.00 74.81 128 ARG A CA 1
ATOM 1002 C C . ARG A 1 128 ? 0.313 4.239 -21.549 1.00 74.81 128 ARG A C 1
ATOM 1004 O O . ARG A 1 128 ? -0.361 3.248 -21.299 1.00 74.81 128 ARG A O 1
ATOM 1011 N N . SER A 1 129 ? 1.569 4.161 -21.977 1.00 78.12 129 SER A N 1
ATOM 1012 C CA . SER A 1 129 ? 2.302 2.894 -22.099 1.00 78.12 129 SER A CA 1
ATOM 1013 C C . SER A 1 129 ? 2.986 2.529 -20.778 1.00 78.12 129 SER A C 1
ATOM 1015 O O . SER A 1 129 ? 3.616 3.377 -20.138 1.00 78.12 129 SER A O 1
ATOM 1017 N N . LYS A 1 130 ? 2.877 1.265 -20.360 1.00 84.31 130 LYS A N 1
ATOM 1018 C CA . LYS A 1 130 ? 3.615 0.710 -19.218 1.00 84.31 130 LYS A CA 1
ATOM 1019 C C . LYS A 1 130 ? 4.438 -0.476 -19.704 1.00 84.31 130 LYS A C 1
ATOM 1021 O O . LYS A 1 130 ? 3.882 -1.408 -20.263 1.00 84.31 130 LYS A O 1
ATOM 1026 N N . ILE A 1 131 ? 5.744 -0.428 -19.473 1.00 83.81 131 ILE A N 1
ATOM 1027 C CA . ILE A 1 131 ? 6.664 -1.520 -19.792 1.00 83.81 131 ILE A CA 1
ATOM 1028 C C . ILE A 1 131 ? 7.084 -2.142 -18.466 1.00 83.81 131 ILE A C 1
ATOM 1030 O O . ILE A 1 131 ? 7.545 -1.433 -17.566 1.00 83.81 131 ILE A O 1
ATOM 1034 N N . HIS A 1 132 ? 6.886 -3.448 -18.338 1.00 84.50 132 HIS A N 1
ATOM 1035 C CA . HIS A 1 132 ? 7.167 -4.201 -17.124 1.00 84.50 132 HIS A CA 1
ATOM 1036 C C . HIS A 1 132 ? 8.285 -5.202 -17.396 1.00 84.50 132 HIS A C 1
ATOM 1038 O O . HIS A 1 132 ? 8.223 -5.960 -18.356 1.00 84.50 132 HIS A O 1
ATOM 1044 N N . HIS A 1 133 ? 9.306 -5.206 -16.542 1.00 82.75 133 HIS A N 1
ATOM 1045 C CA . HIS A 1 133 ? 10.304 -6.266 -16.553 1.00 82.75 133 HIS A CA 1
ATOM 1046 C C . HIS A 1 133 ? 9.769 -7.459 -15.757 1.00 82.75 133 HIS A C 1
ATOM 1048 O O . HIS A 1 133 ? 9.453 -7.306 -14.575 1.00 82.75 133 HIS A O 1
ATOM 1054 N N . ASN A 1 134 ? 9.672 -8.621 -16.400 1.00 84.38 134 ASN A N 1
ATOM 1055 C CA . ASN A 1 134 ? 9.329 -9.885 -15.764 1.00 84.38 134 ASN A CA 1
ATOM 1056 C C . ASN A 1 134 ? 10.209 -10.994 -16.368 1.00 84.38 134 ASN A C 1
ATOM 1058 O O . ASN A 1 134 ? 10.031 -11.310 -17.540 1.00 84.38 134 ASN A O 1
ATOM 1062 N N . PRO A 1 135 ? 11.156 -11.574 -15.611 1.00 81.31 135 PRO A N 1
ATOM 1063 C CA . PRO A 1 135 ? 12.051 -12.605 -16.137 1.00 81.31 135 PRO A CA 1
ATOM 1064 C C . PRO A 1 135 ? 11.357 -13.958 -16.360 1.00 81.31 135 PRO A C 1
ATOM 1066 O O . PRO A 1 135 ? 11.944 -14.840 -16.976 1.00 81.31 135 PRO A O 1
ATOM 1069 N N . ASN A 1 136 ? 10.132 -14.134 -15.856 1.00 86.94 136 ASN A N 1
ATOM 1070 C CA . ASN A 1 136 ? 9.440 -15.424 -15.830 1.00 86.94 136 ASN A CA 1
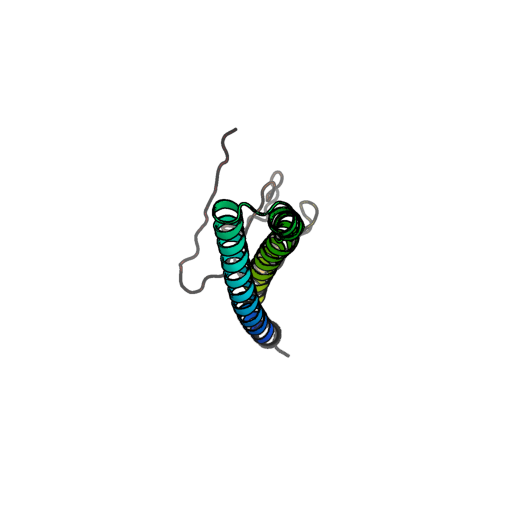ATOM 1071 C C . ASN A 1 136 ? 8.427 -15.608 -16.972 1.00 86.94 136 ASN A C 1
ATOM 1073 O O . ASN A 1 136 ? 7.713 -16.608 -16.984 1.00 86.94 136 ASN A O 1
ATOM 1077 N N . VAL A 1 137 ? 8.297 -14.639 -17.883 1.00 85.06 137 VAL A N 1
ATOM 1078 C CA . VAL A 1 137 ? 7.298 -14.662 -18.963 1.00 85.06 137 VAL A CA 1
ATOM 1079 C C . VAL A 1 137 ? 7.948 -14.192 -20.260 1.00 85.06 137 VAL A C 1
ATOM 1081 O O . VAL A 1 137 ? 8.793 -13.298 -20.239 1.00 85.06 137 VAL A O 1
ATOM 1084 N N . GLU A 1 138 ? 7.554 -14.787 -21.387 1.00 83.75 138 GLU A N 1
ATOM 1085 C CA . GLU A 1 138 ? 7.944 -14.286 -22.706 1.00 83.75 138 GLU A CA 1
ATOM 1086 C C . GLU A 1 138 ? 7.384 -12.880 -22.953 1.00 83.75 138 GLU A C 1
ATOM 1088 O O . GLU A 1 138 ? 6.345 -12.500 -22.416 1.00 83.75 138 GLU A O 1
ATOM 1093 N N . THR A 1 139 ? 8.072 -12.081 -23.768 1.00 82.75 139 THR A N 1
ATOM 1094 C CA . THR A 1 139 ? 7.643 -10.713 -24.077 1.00 82.75 139 THR A CA 1
ATOM 1095 C C . THR A 1 139 ? 6.294 -10.715 -24.795 1.00 82.75 139 THR A C 1
ATOM 1097 O O . THR A 1 139 ? 6.153 -11.317 -25.856 1.00 82.75 139 THR A O 1
ATOM 1100 N N . TYR A 1 140 ? 5.318 -9.985 -24.254 1.00 84.12 140 TYR A N 1
ATOM 1101 C CA . TYR A 1 140 ? 3.993 -9.825 -24.851 1.00 84.12 140 TYR A CA 1
ATOM 1102 C C . TYR A 1 140 ? 3.486 -8.381 -24.715 1.00 84.12 140 TYR A C 1
ATOM 1104 O O . TYR A 1 140 ? 4.020 -7.586 -23.936 1.00 84.12 140 TYR A O 1
ATOM 1112 N N . GLY A 1 141 ? 2.447 -8.038 -25.481 1.00 83.06 141 GLY A N 1
ATOM 1113 C CA . GLY A 1 141 ? 1.762 -6.747 -25.416 1.00 83.06 141 GLY A CA 1
ATOM 1114 C C . GLY A 1 141 ? 0.276 -6.912 -25.105 1.00 83.06 141 GLY A C 1
ATOM 1115 O O . GLY A 1 141 ? -0.399 -7.736 -25.714 1.00 83.06 141 GLY A O 1
ATOM 1116 N N . GLU A 1 142 ? -0.236 -6.103 -24.181 1.00 83.12 142 GLU A N 1
ATOM 1117 C CA . GLU A 1 142 ? -1.662 -6.004 -23.859 1.00 83.12 142 GLU A CA 1
ATOM 1118 C C . GLU A 1 142 ? -2.187 -4.614 -24.221 1.00 83.12 142 GLU A C 1
ATOM 1120 O O . GLU A 1 142 ? -1.539 -3.597 -23.952 1.00 83.12 142 GLU A O 1
ATOM 1125 N N . VAL A 1 143 ? -3.390 -4.564 -24.798 1.00 81.88 143 VAL A N 1
ATOM 1126 C CA . VAL A 1 143 ? -4.095 -3.317 -25.112 1.00 81.88 143 VAL A CA 1
ATOM 1127 C C . VAL A 1 143 ? -5.463 -3.348 -24.443 1.00 81.88 143 VAL A C 1
ATOM 1129 O O . VAL A 1 143 ? -6.276 -4.228 -24.708 1.00 81.88 143 VAL A O 1
ATOM 1132 N N . LEU A 1 144 ? -5.707 -2.375 -23.568 1.00 80.62 144 LEU A N 1
ATOM 1133 C CA . LEU A 1 144 ? -6.990 -2.175 -22.898 1.00 80.62 144 LEU A CA 1
ATOM 1134 C C . LEU A 1 144 ? -7.740 -1.047 -23.603 1.00 80.62 144 LEU A C 1
ATOM 1136 O O . LEU A 1 144 ? -7.270 0.092 -23.627 1.00 80.62 144 LEU A O 1
ATOM 1140 N N . PHE A 1 145 ? -8.901 -1.374 -24.162 1.00 81.50 145 PHE A N 1
ATOM 1141 C CA . PHE A 1 145 ? -9.821 -0.403 -24.742 1.00 81.50 145 PHE A CA 1
ATOM 1142 C C . PHE A 1 145 ? -10.859 -0.010 -23.693 1.00 81.50 145 PHE A C 1
ATOM 1144 O O . PHE A 1 145 ? -11.435 -0.874 -23.035 1.00 81.50 145 PHE A O 1
ATOM 1151 N N . TYR A 1 146 ? -11.091 1.291 -23.541 1.00 76.75 146 TYR A N 1
ATOM 1152 C CA . TYR A 1 146 ? -12.198 1.810 -22.747 1.00 76.75 146 TYR A CA 1
ATOM 1153 C C . TYR A 1 146 ? -13.329 2.160 -23.712 1.00 76.75 146 TYR A C 1
ATOM 1155 O O . TYR A 1 146 ? -13.103 2.883 -24.681 1.00 76.75 146 TYR A O 1
ATOM 1163 N N . THR A 1 147 ? -14.511 1.602 -23.480 1.00 74.88 147 THR A N 1
ATOM 1164 C CA . THR A 1 147 ? -15.754 2.050 -24.114 1.00 74.88 147 THR A CA 1
ATOM 1165 C C . THR A 1 147 ? -16.335 3.194 -23.292 1.00 74.88 147 THR A C 1
ATOM 1167 O O . THR A 1 147 ? -16.357 3.085 -22.064 1.00 74.88 147 THR A O 1
ATOM 1170 N N . ASP A 1 148 ? -16.767 4.257 -23.971 1.00 59.47 148 ASP A N 1
ATOM 1171 C CA . ASP A 1 148 ? -17.591 5.323 -23.382 1.00 59.47 148 ASP A CA 1
ATOM 1172 C C . ASP A 1 148 ? -18.970 4.797 -22.949 1.00 59.47 148 ASP A C 1
ATOM 1174 O O . ASP A 1 148 ? -19.495 3.876 -23.625 1.00 59.47 148 ASP A O 1
#

pLDDT: mean 85.61, std 10.51, range [50.66, 96.75]

Sequence (148 aa):
MDRTAKIAYILEKRQPLANRIEEVGLNLNSLYSKLSYLDNYRQQLLEKVDEPSITGRLKEIDFSKIQQDLVSELQALAKLKTRFSRDTLNIGVIGRARQGKSRLLQSLTGLTAAEIPDGSGQHCTGVRSKIHHNPNVETYGEVLFYTD

Secondary structure (DSSP, 8-state):
--HHHHHHHHHHHHHHHHHHHHHHHHHHHHHHHHHHHHHHHHHHHHHH---HHHHHHHHH---HHHHHHHHHHHHHHHHHHHHHT-SS--------TTSSHHHHHHHHH---TTTS--SSSTTTTSS-------TTS------PPPP-

Radius of gyration: 25.89 Å; Cα contacts (8 Å, |Δi|>4): 62; chains: 1; bounding box: 60×32×73 Å

Nearest PDB structures (foldseek):
  8q72-assembly1_B  TM=4.990E-01  e=4.691E+00  Escherichia coli
  5zhy-assembly2_D  TM=4.164E-01  e=3.710E+00  Human coronavirus 229E
  4mh6-assembly1_A  TM=3.777E-01  e=6.289E+00  Vibrio parahaemolyticus RIMD 2210633

Foldseek 3Di:
DDPVVVLVVLLVVLVVVLVVLVVVLVVLVVVLVVLVVVVVVLVVVLVVDPDPVVNVVSVPDDPPVVNVVSVVVSVVSVVSSVVSVDPDDDDDDDDDQPPCSLVVCCVVPVDDCVQRPNDDDPPSPPDDDDDDDDPPDDDDDDDDDDDD

Mean predicted aligned error: 9.04 Å

Solvent-accessible surface area (backbone atoms only — not comparable to full-atom values): 9390 Å² total; per-residue (Å²): 134,57,70,66,58,53,51,50,53,55,45,62,68,26,45,64,54,22,54,52,41,49,57,51,48,53,52,51,51,52,50,52,52,52,52,52,50,51,52,54,52,50,53,57,46,58,77,73,48,87,53,68,70,60,43,50,60,57,66,68,63,76,60,64,66,63,51,51,51,50,53,53,49,49,54,51,43,51,55,48,31,66,60,31,65,43,95,67,87,87,81,88,88,85,77,67,86,92,72,49,63,41,55,52,50,24,73,74,69,75,48,48,60,88,80,43,53,67,66,98,59,84,66,71,70,83,59,93,83,81,88,80,93,56,96,90,57,80,93,80,88,86,85,88,83,82,81,132